Protein AF-A0AAD4V0S3-F1 (afdb_monomer_lite)

Radius of gyration: 13.53 Å; chains: 1; bounding box: 25×20×39 Å

Foldseek 3Di:
DVLVCCVPPNPAEDQWDKDDDQAPVVRVVSVVVVVVVCVVSNYHYDPVFFDWFDQWDAGPNDTDGDPYGTIRTSHD

InterPro domains:
  IPR000477 Reverse transcriptase domain [PF00078] (8-62)
  IPR043128 Reverse transcriptase/Diguanylate cyclase domain [G3DSA:3.30.70.270] (1-68)
  IPR043502 DNA/RNA polymerase superfamily [SSF56672] (5-68)
  IPR053134 RNA-directed DNA polymerase homolog [PTHR24559] (1-60)

Structure (mmCIF, N/CA/C/O backbone):
data_AF-A0AAD4V0S3-F1
#
_entry.id   AF-A0AAD4V0S3-F1
#
loop_
_atom_site.group_PDB
_atom_site.id
_atom_site.type_symbol
_atom_site.label_atom_id
_atom_site.label_alt_id
_atom_site.label_comp_id
_atom_site.label_asym_id
_atom_site.label_entity_id
_atom_site.label_seq_id
_atom_site.pdbx_PDB_ins_code
_atom_site.Cartn_x
_atom_site.Cartn_y
_atom_site.Cartn_z
_atom_site.occupancy
_atom_site.B_iso_or_equiv
_atom_site.auth_seq_id
_atom_site.auth_comp_id
_atom_site.auth_asym_id
_atom_site.auth_atom_id
_atom_site.pdbx_PDB_model_num
ATOM 1 N N . MET A 1 1 ? 0.565 13.469 17.501 1.00 63.47 1 MET A N 1
ATOM 2 C CA . MET A 1 1 ? -0.772 13.781 18.053 1.00 63.47 1 MET A CA 1
ATOM 3 C C . MET A 1 1 ? -1.876 12.887 17.479 1.00 63.47 1 MET A C 1
ATOM 5 O O . MET A 1 1 ? -2.507 12.209 18.266 1.00 63.47 1 MET A O 1
ATOM 9 N N . PHE A 1 2 ? -2.098 12.804 16.156 1.00 74.44 2 PHE A N 1
ATOM 10 C CA . PHE A 1 2 ? -3.185 11.968 15.5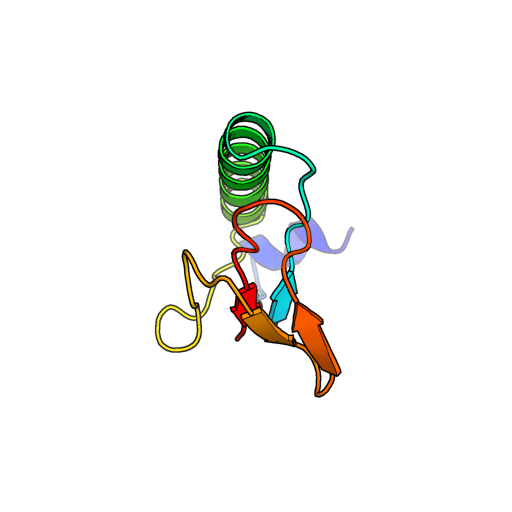90 1.00 74.44 2 PHE A CA 1
ATOM 11 C C . PHE A 1 2 ? -2.938 10.448 15.704 1.00 74.44 2 PHE A C 1
ATOM 13 O O . PHE A 1 2 ? -3.846 9.680 16.002 1.00 74.44 2 PHE A O 1
ATOM 20 N N . ILE A 1 3 ? -1.685 10.017 15.551 1.00 74.25 3 ILE A N 1
ATOM 21 C CA . ILE A 1 3 ? -1.302 8.596 15.517 1.00 74.25 3 ILE A CA 1
ATOM 22 C C . ILE A 1 3 ? -1.559 7.851 16.836 1.00 74.25 3 ILE A C 1
ATOM 24 O O . ILE A 1 3 ? -1.898 6.669 16.818 1.00 74.25 3 ILE A O 1
ATOM 28 N N . GLU A 1 4 ? -1.477 8.534 17.978 1.00 78.06 4 GLU A N 1
ATOM 29 C CA . GLU A 1 4 ? -1.750 7.927 19.289 1.00 78.06 4 GLU A CA 1
ATOM 30 C C . GLU A 1 4 ? -3.206 7.447 19.426 1.00 78.06 4 GLU A C 1
ATOM 32 O O . GLU A 1 4 ? -3.477 6.503 20.170 1.00 78.06 4 GLU A O 1
ATOM 37 N N . TYR A 1 5 ? -4.134 8.043 18.667 1.00 80.81 5 TYR A N 1
ATOM 38 C CA . TYR A 1 5 ? -5.544 7.653 18.643 1.00 80.81 5 TYR A CA 1
ATOM 39 C C . TYR A 1 5 ? -5.825 6.497 17.670 1.00 80.81 5 TYR A C 1
ATOM 41 O O . TYR A 1 5 ? -6.667 5.654 17.981 1.00 80.81 5 TYR A O 1
ATOM 49 N N . ILE A 1 6 ? -5.078 6.391 16.559 1.00 79.38 6 ILE A N 1
ATOM 50 C CA . ILE A 1 6 ? -5.222 5.327 15.533 1.00 79.38 6 ILE A CA 1
ATOM 51 C C . ILE A 1 6 ? -4.960 3.923 16.112 1.00 79.38 6 ILE A C 1
ATOM 53 O O . ILE A 1 6 ? -5.395 2.902 15.600 1.00 79.38 6 ILE A O 1
ATOM 57 N N . SER A 1 7 ? -4.237 3.833 17.225 1.00 71.50 7 SER A N 1
ATOM 58 C CA . SER A 1 7 ? -3.979 2.544 17.873 1.00 71.50 7 SER A CA 1
ATOM 59 C C . SER A 1 7 ? -4.870 2.244 19.074 1.00 71.50 7 SER A C 1
ATOM 61 O O . SER A 1 7 ? -4.819 1.115 19.567 1.00 71.50 7 SER A O 1
ATOM 63 N N . ARG A 1 8 ? -5.623 3.234 19.572 1.00 79.56 8 ARG A N 1
ATOM 64 C CA . ARG A 1 8 ? -6.396 3.140 20.824 1.00 79.56 8 ARG A CA 1
ATOM 65 C C . ARG A 1 8 ? -7.903 3.245 20.617 1.00 79.56 8 ARG A C 1
ATOM 67 O O . ARG A 1 8 ? -8.644 2.648 21.390 1.00 79.56 8 ARG A O 1
ATOM 74 N N . SER A 1 9 ? -8.354 4.028 19.640 1.00 84.75 9 SER A N 1
ATOM 75 C CA . SER A 1 9 ? -9.771 4.405 19.518 1.00 84.75 9 SER A CA 1
ATOM 76 C C . SER A 1 9 ? -10.264 4.561 18.080 1.00 84.75 9 SER A C 1
ATOM 78 O O . SER A 1 9 ? -11.466 4.685 17.880 1.00 84.75 9 SER A O 1
ATOM 80 N N . ILE A 1 10 ? -9.369 4.586 17.091 1.00 84.44 10 ILE A N 1
ATOM 81 C CA . ILE A 1 10 ? -9.716 4.816 15.686 1.00 84.44 10 ILE A CA 1
ATOM 82 C C . ILE A 1 10 ? -9.059 3.728 14.849 1.00 84.44 10 ILE A C 1
ATOM 84 O O . ILE A 1 10 ? -7.848 3.613 14.886 1.00 84.44 10 ILE A O 1
ATOM 88 N N . GLU A 1 11 ? -9.813 2.979 14.054 1.00 85.44 11 GLU A N 1
ATOM 89 C CA . GLU A 1 11 ? -9.226 2.138 13.007 1.00 85.44 11 GLU A CA 1
ATOM 90 C C . GLU A 1 11 ? -9.197 2.913 11.692 1.00 85.44 11 GLU A C 1
ATOM 92 O O . GLU A 1 11 ? -10.192 3.522 11.299 1.00 85.44 11 GLU A O 1
ATOM 97 N N . VAL A 1 12 ? -8.050 2.909 11.013 1.00 87.12 12 VAL A N 1
ATOM 98 C CA . VAL A 1 12 ? -7.876 3.626 9.747 1.00 87.12 12 VAL A CA 1
ATOM 99 C C . VAL A 1 12 ? -7.753 2.622 8.616 1.00 87.12 12 VAL A C 1
ATOM 101 O O . VAL A 1 12 ? -6.815 1.824 8.587 1.00 87.12 12 VAL A O 1
ATOM 104 N N . TYR A 1 13 ? -8.682 2.719 7.670 1.00 85.44 13 TYR A N 1
ATOM 105 C CA . TYR A 1 13 ? -8.650 1.996 6.408 1.00 85.44 13 TYR A CA 1
ATOM 106 C C . TYR A 1 13 ? -8.262 2.974 5.302 1.00 85.44 13 TYR A C 1
ATOM 108 O O . TYR A 1 13 ? -8.853 4.047 5.173 1.00 85.44 13 TYR A O 1
ATOM 116 N N . VAL A 1 14 ? -7.225 2.633 4.545 1.00 84.38 14 VAL A N 1
ATOM 117 C CA . VAL A 1 14 ? -6.749 3.450 3.431 1.00 84.38 14 VAL A CA 1
ATOM 118 C C . VAL A 1 14 ? -7.497 3.023 2.182 1.00 84.38 14 VAL A C 1
ATOM 120 O O . VAL A 1 14 ? -7.335 1.890 1.727 1.00 84.38 14 VAL A O 1
ATOM 123 N N . ASP A 1 15 ? -8.291 3.964 1.672 1.00 79.06 15 ASP A N 1
ATOM 124 C CA . ASP A 1 15 ? -9.168 3.816 0.511 1.00 79.06 15 ASP A CA 1
ATOM 125 C C . ASP A 1 15 ? -8.517 4.275 -0.811 1.00 79.06 15 ASP A C 1
ATOM 127 O O . ASP A 1 15 ? -9.122 4.188 -1.851 1.00 79.06 15 ASP A O 1
ATOM 131 N N . ASP A 1 16 ? -7.293 4.793 -0.848 1.00 78.06 16 ASP A N 1
ATOM 132 C CA . ASP A 1 16 ? -6.582 5.015 -2.117 1.00 78.06 16 ASP A CA 1
ATOM 133 C C . ASP A 1 16 ? -5.133 5.396 -1.806 1.00 78.06 16 ASP A C 1
ATOM 135 O O . ASP A 1 16 ? -4.852 6.367 -1.103 1.00 78.06 16 ASP A O 1
ATOM 139 N N . MET A 1 17 ? -4.185 4.639 -2.343 1.00 82.38 17 MET A N 1
ATOM 140 C CA . MET A 1 17 ? -2.756 4.853 -2.208 1.00 82.38 17 MET A CA 1
ATOM 141 C C . MET A 1 17 ? -2.017 4.533 -3.516 1.00 82.38 17 MET A C 1
ATOM 143 O O . MET A 1 17 ? -2.195 3.497 -4.153 1.00 82.38 17 MET A O 1
ATOM 147 N N . LEU A 1 18 ? -1.145 5.451 -3.927 1.00 82.31 18 LEU A N 1
ATOM 148 C CA . LEU A 1 18 ? -0.333 5.319 -5.132 1.00 82.31 18 LEU A CA 1
ATOM 149 C C . LEU A 1 18 ? 1.145 5.398 -4.762 1.00 82.31 18 LEU A C 1
ATOM 151 O O . LEU A 1 18 ? 1.595 6.404 -4.215 1.00 82.31 18 LEU A O 1
ATOM 155 N N . ILE A 1 19 ? 1.902 4.365 -5.124 1.00 81.19 19 ILE A N 1
ATOM 156 C CA . ILE A 1 19 ? 3.355 4.321 -4.947 1.00 81.19 19 ILE A CA 1
ATOM 157 C C . ILE A 1 19 ? 3.997 4.498 -6.323 1.00 81.19 19 ILE A C 1
ATOM 159 O O . ILE A 1 19 ? 3.623 3.829 -7.283 1.00 81.19 19 ILE A O 1
ATOM 163 N N . LYS A 1 20 ? 4.950 5.426 -6.434 1.00 79.38 20 LYS A N 1
ATOM 164 C CA . LYS A 1 20 ? 5.671 5.716 -7.680 1.00 79.38 20 LYS A CA 1
ATOM 165 C C . LYS A 1 20 ? 7.145 5.373 -7.516 1.00 79.38 20 LYS A C 1
ATOM 167 O O . LYS A 1 20 ? 7.745 5.732 -6.506 1.00 79.38 20 LYS A O 1
ATOM 172 N N . SER A 1 21 ? 7.719 4.748 -8.536 1.00 79.44 21 SER A N 1
ATOM 173 C CA . SER A 1 21 ? 9.140 4.399 -8.599 1.00 79.44 21 SER A CA 1
ATOM 174 C C . SER A 1 21 ? 9.664 4.553 -10.023 1.00 79.44 21 SER A C 1
ATOM 176 O O . SER A 1 21 ? 8.878 4.604 -10.969 1.00 79.44 21 SER A O 1
ATOM 178 N N . LEU A 1 22 ? 10.987 4.673 -10.177 1.00 80.81 22 LEU A N 1
ATOM 179 C CA . LEU A 1 22 ? 11.626 4.773 -11.496 1.00 80.81 22 LEU A CA 1
ATOM 180 C C . LEU A 1 22 ? 12.065 3.404 -12.030 1.00 80.81 22 LEU A C 1
ATOM 182 O O . LEU A 1 22 ? 12.117 3.216 -13.243 1.00 80.81 22 LEU A O 1
ATOM 186 N N . THR A 1 23 ? 12.375 2.461 -11.138 1.00 81.19 23 THR A N 1
ATOM 187 C CA . THR A 1 23 ? 12.758 1.082 -11.469 1.00 81.19 23 THR A CA 1
ATOM 188 C C . THR A 1 23 ? 11.989 0.080 -10.611 1.00 81.19 23 THR A C 1
ATOM 190 O O . THR A 1 23 ? 11.521 0.424 -9.522 1.00 81.19 23 THR A O 1
ATOM 193 N N . THR A 1 24 ? 11.904 -1.171 -11.070 1.00 79.94 24 THR A N 1
ATOM 194 C CA . THR A 1 24 ? 11.264 -2.271 -10.332 1.00 79.94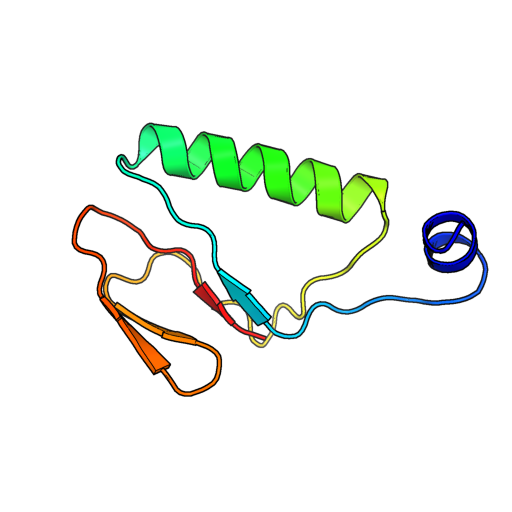 24 THR A CA 1
ATOM 195 C C . THR A 1 24 ? 11.921 -2.512 -8.969 1.00 79.94 24 THR A C 1
ATOM 197 O O . THR A 1 24 ? 11.219 -2.611 -7.968 1.00 79.94 24 THR A O 1
ATOM 200 N N . ASP A 1 25 ? 13.255 -2.502 -8.882 1.00 85.00 25 ASP A N 1
ATOM 201 C CA . ASP A 1 25 ? 13.967 -2.708 -7.609 1.00 85.00 25 ASP A CA 1
A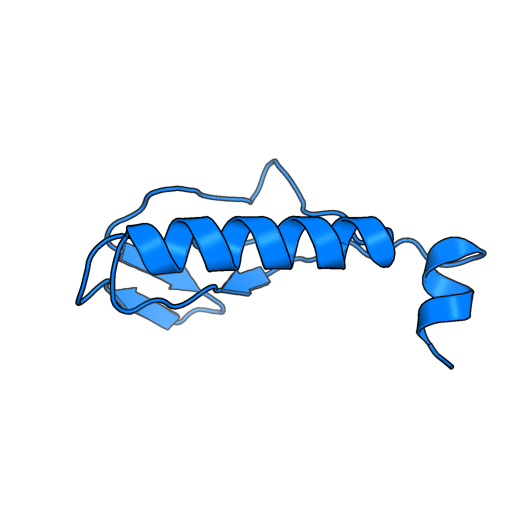TOM 202 C C . ASP A 1 25 ? 13.662 -1.603 -6.588 1.00 85.00 25 ASP A C 1
ATOM 204 O O . ASP A 1 25 ? 13.388 -1.870 -5.417 1.00 85.00 25 ASP A O 1
ATOM 208 N N . GLN A 1 26 ? 13.641 -0.342 -7.039 1.00 85.06 26 GLN A N 1
ATOM 209 C CA . GLN A 1 26 ? 13.204 0.775 -6.199 1.00 85.06 26 GLN A CA 1
ATOM 210 C C . GLN A 1 26 ? 11.746 0.613 -5.778 1.00 85.06 26 GLN A C 1
ATOM 212 O O . GLN A 1 26 ? 11.365 1.013 -4.682 1.00 85.06 26 GLN A O 1
ATOM 217 N N . HIS A 1 27 ? 10.912 0.046 -6.646 1.00 82.19 27 HIS A N 1
ATOM 218 C CA . HIS A 1 27 ? 9.509 -0.177 -6.348 1.00 82.19 27 HIS A CA 1
ATOM 219 C C . HIS A 1 27 ? 9.283 -1.225 -5.271 1.00 82.19 27 HIS A C 1
ATOM 221 O O . HIS A 1 27 ? 8.506 -0.979 -4.350 1.00 82.19 27 HIS A O 1
ATOM 227 N N . ILE A 1 28 ? 10.020 -2.332 -5.327 1.00 84.06 28 ILE A N 1
ATOM 228 C CA . ILE A 1 28 ? 10.011 -3.352 -4.277 1.00 84.06 28 ILE A CA 1
ATOM 229 C C . ILE A 1 28 ? 10.435 -2.731 -2.940 1.00 84.06 28 ILE A C 1
ATOM 231 O O . ILE A 1 28 ? 9.752 -2.924 -1.934 1.00 84.06 28 ILE A O 1
ATOM 235 N N . ASN A 1 29 ? 11.494 -1.915 -2.932 1.00 90.06 29 ASN A N 1
ATOM 236 C CA . ASN A 1 29 ? 11.941 -1.234 -1.715 1.00 90.06 29 ASN A CA 1
ATOM 237 C C . ASN A 1 29 ? 10.882 -0.263 -1.167 1.00 90.06 29 ASN A C 1
ATOM 239 O O . ASN A 1 29 ? 10.550 -0.330 0.015 1.00 90.06 29 ASN A O 1
ATOM 243 N N . HIS A 1 30 ? 10.278 0.573 -2.019 1.00 87.62 30 HIS A N 1
ATOM 244 C CA . HIS A 1 30 ? 9.205 1.479 -1.594 1.00 87.62 30 HIS A CA 1
ATOM 245 C C . HIS A 1 30 ? 7.980 0.722 -1.066 1.00 87.62 30 HIS A C 1
ATOM 247 O O . HIS A 1 30 ? 7.378 1.145 -0.083 1.00 87.62 30 HIS A O 1
ATOM 253 N N . LEU A 1 31 ? 7.603 -0.406 -1.679 1.00 86.69 31 LEU A N 1
ATOM 254 C CA . LEU A 1 31 ? 6.522 -1.247 -1.165 1.00 86.69 31 LEU A CA 1
ATOM 255 C C . LEU A 1 31 ? 6.833 -1.756 0.243 1.00 86.69 31 LEU A C 1
ATOM 257 O O . LEU A 1 31 ? 5.982 -1.655 1.125 1.00 86.69 31 LEU A O 1
ATOM 261 N N . ILE A 1 32 ? 8.044 -2.276 0.463 1.00 90.62 32 ILE A N 1
ATOM 262 C CA . ILE A 1 32 ? 8.481 -2.773 1.774 1.00 90.62 32 ILE A CA 1
ATOM 263 C C . ILE A 1 32 ? 8.394 -1.657 2.821 1.00 90.62 32 ILE A C 1
ATOM 265 O O . ILE A 1 32 ? 7.773 -1.850 3.869 1.00 90.62 32 ILE A O 1
ATOM 269 N N . GLU A 1 33 ? 8.953 -0.483 2.524 1.00 93.31 33 GLU A N 1
ATOM 270 C CA . GLU A 1 33 ? 8.903 0.682 3.414 1.00 93.31 33 GLU A CA 1
ATOM 271 C C . GLU A 1 33 ? 7.461 1.096 3.725 1.00 93.31 33 GLU A C 1
ATOM 273 O O . GLU A 1 33 ? 7.106 1.307 4.889 1.00 93.31 33 GLU A O 1
ATOM 278 N N . MET A 1 34 ? 6.590 1.127 2.714 1.00 89.56 34 MET A N 1
ATOM 279 C CA . MET A 1 34 ? 5.189 1.481 2.915 1.00 89.56 34 MET A CA 1
ATOM 280 C C . MET A 1 34 ? 4.434 0.454 3.760 1.00 89.56 34 MET A C 1
ATOM 282 O O . MET A 1 34 ? 3.668 0.847 4.640 1.00 89.56 34 MET A O 1
ATOM 286 N N . PHE A 1 35 ? 4.661 -0.847 3.570 1.00 88.12 35 PHE A N 1
ATOM 287 C CA . PHE A 1 35 ? 4.048 -1.871 4.422 1.00 88.12 35 PHE A CA 1
ATOM 288 C C . PHE A 1 35 ? 4.542 -1.801 5.872 1.00 88.12 35 PHE A C 1
ATOM 290 O O . PHE A 1 35 ? 3.758 -2.052 6.794 1.00 88.12 35 PHE A O 1
ATOM 297 N N . ILE A 1 36 ? 5.807 -1.428 6.095 1.00 93.56 36 ILE A N 1
ATOM 298 C CA . ILE A 1 36 ? 6.344 -1.176 7.440 1.00 93.56 36 ILE A CA 1
ATOM 299 C C . ILE A 1 36 ? 5.617 0.009 8.082 1.00 93.56 36 ILE A C 1
ATOM 301 O O . ILE A 1 36 ? 5.153 -0.115 9.215 1.00 93.56 36 ILE A O 1
ATOM 305 N N . ILE A 1 37 ? 5.447 1.115 7.352 1.00 90.94 37 ILE A N 1
ATOM 306 C CA . ILE A 1 37 ? 4.743 2.316 7.827 1.00 90.94 37 ILE A CA 1
ATOM 307 C C . ILE A 1 37 ? 3.279 2.008 8.162 1.00 90.94 37 ILE A C 1
ATOM 309 O O . ILE A 1 37 ? 2.810 2.351 9.250 1.00 90.94 37 ILE A O 1
ATOM 313 N N . LEU A 1 38 ? 2.562 1.326 7.263 1.00 89.12 38 LEU A N 1
ATOM 314 C CA . LEU A 1 38 ? 1.168 0.933 7.487 1.00 89.12 38 LEU A CA 1
ATOM 315 C C . LEU A 1 38 ? 1.036 0.093 8.762 1.00 89.12 38 LEU A C 1
ATOM 317 O O . LEU A 1 38 ? 0.189 0.373 9.611 1.00 89.12 38 LEU A O 1
ATOM 321 N N . ARG A 1 39 ? 1.934 -0.882 8.950 1.00 89.50 39 ARG A N 1
ATOM 322 C CA . ARG A 1 39 ? 1.958 -1.733 10.145 1.00 89.50 39 ARG A CA 1
ATOM 323 C C . ARG A 1 39 ? 2.298 -0.951 11.411 1.00 89.50 39 ARG A C 1
ATOM 325 O O . ARG A 1 39 ? 1.626 -1.131 12.425 1.00 89.50 39 ARG A O 1
ATOM 332 N N . GLN A 1 40 ? 3.309 -0.084 11.356 1.00 89.50 40 GLN A N 1
ATOM 333 C CA . GLN A 1 40 ? 3.730 0.759 12.477 1.00 89.50 40 GLN A CA 1
ATOM 334 C C . GLN A 1 40 ? 2.572 1.617 12.993 1.00 89.50 40 GLN A C 1
ATOM 336 O O . GLN A 1 40 ? 2.425 1.799 14.201 1.00 89.50 40 GLN A O 1
ATOM 341 N N . TYR A 1 41 ? 1.730 2.106 12.084 1.00 87.62 41 TYR A N 1
ATOM 342 C CA . TYR A 1 41 ? 0.602 2.965 12.419 1.00 87.62 41 TYR A CA 1
ATOM 343 C C . TYR A 1 41 ? -0.743 2.244 12.488 1.00 87.62 41 TYR A C 1
ATOM 345 O O . TYR A 1 41 ? -1.765 2.912 12.611 1.00 87.62 41 TYR A O 1
ATOM 353 N N . LYS A 1 42 ? -0.752 0.903 12.452 1.00 87.75 42 LYS A N 1
ATOM 354 C CA . LYS A 1 42 ? -1.965 0.063 12.451 1.00 87.75 42 LYS A CA 1
ATOM 355 C C . LYS A 1 42 ? -3.004 0.497 11.407 1.00 87.75 42 LYS A C 1
ATOM 357 O O . LYS A 1 42 ? -4.207 0.360 11.620 1.00 87.75 42 LYS A O 1
ATOM 362 N N . MET A 1 43 ? -2.530 1.023 10.282 1.00 89.31 43 MET A N 1
ATOM 363 C CA . MET A 1 43 ? -3.364 1.359 9.138 1.00 89.31 43 MET A CA 1
ATOM 364 C C . MET A 1 43 ? -3.575 0.106 8.299 1.00 89.31 43 MET A C 1
ATOM 366 O O . MET A 1 43 ? -2.637 -0.651 8.038 1.00 89.31 43 MET A O 1
ATOM 370 N N . GLN A 1 44 ? -4.812 -0.105 7.876 1.00 86.44 44 GLN A N 1
ATOM 371 C CA . GLN A 1 44 ? -5.204 -1.268 7.100 1.00 86.44 44 GLN A CA 1
ATOM 372 C C . GLN A 1 44 ? -5.497 -0.857 5.663 1.00 86.44 44 GLN A C 1
ATOM 374 O O . GLN A 1 44 ? -6.089 0.186 5.403 1.00 86.44 44 GLN A O 1
ATOM 379 N N . LEU A 1 45 ? -5.080 -1.690 4.719 1.00 85.88 45 LEU A N 1
ATOM 380 C CA . LEU A 1 45 ? -5.520 -1.580 3.335 1.00 85.88 45 LEU A CA 1
ATOM 381 C C . LEU A 1 45 ? -6.793 -2.401 3.162 1.00 85.88 45 LEU A C 1
ATOM 383 O O . LEU A 1 45 ? -6.912 -3.459 3.776 1.00 85.88 45 LEU A O 1
ATOM 387 N N . ASN A 1 46 ? -7.713 -1.959 2.307 1.00 81.25 46 ASN A N 1
ATOM 388 C CA . ASN A 1 46 ? -8.869 -2.767 1.932 1.00 81.25 46 ASN A CA 1
ATOM 389 C C . ASN A 1 46 ? -8.469 -3.809 0.867 1.00 81.25 46 ASN A C 1
ATOM 391 O O . ASN A 1 46 ? -8.320 -3.442 -0.305 1.00 81.25 46 ASN A O 1
ATOM 395 N N . PRO A 1 47 ? -8.326 -5.108 1.204 1.00 76.06 47 PRO A N 1
ATOM 396 C CA . PRO A 1 47 ? -7.773 -6.091 0.271 1.00 76.06 47 PRO A CA 1
ATOM 397 C C . PRO A 1 47 ? -8.653 -6.299 -0.963 1.00 76.06 47 PRO A C 1
ATOM 399 O O . PRO A 1 47 ? -8.139 -6.605 -2.031 1.00 76.06 47 PRO A O 1
ATOM 402 N N . ALA A 1 48 ? -9.970 -6.098 -0.831 1.00 77.62 48 ALA A N 1
ATOM 403 C CA . ALA A 1 48 ? -10.921 -6.259 -1.929 1.00 77.62 48 ALA A CA 1
ATOM 404 C C . ALA A 1 48 ? -10.768 -5.188 -3.018 1.00 77.62 48 ALA A C 1
ATOM 406 O O . ALA A 1 48 ? -11.265 -5.366 -4.129 1.00 77.62 48 ALA A O 1
ATOM 407 N N . LYS A 1 49 ? -10.112 -4.071 -2.696 1.00 75.56 49 LYS A N 1
ATOM 408 C CA . LYS A 1 49 ? -9.952 -2.946 -3.611 1.00 75.56 49 LYS A CA 1
ATOM 409 C C . LYS A 1 49 ? -8.492 -2.719 -4.037 1.00 75.56 49 LYS A C 1
ATOM 411 O O . LYS A 1 49 ? -8.269 -2.107 -5.079 1.00 75.56 49 LYS A O 1
ATOM 416 N N . CYS A 1 50 ? -7.528 -3.288 -3.304 1.00 76.12 50 CYS A N 1
ATOM 417 C CA . CYS A 1 50 ? -6.104 -3.231 -3.634 1.00 76.12 50 CYS A CA 1
ATOM 418 C C . CYS A 1 50 ? -5.793 -3.958 -4.944 1.00 76.12 50 CYS A C 1
ATOM 420 O O . CYS A 1 50 ? -6.142 -5.126 -5.113 1.00 76.12 50 CYS A O 1
ATOM 422 N N . VAL A 1 51 ? -5.056 -3.303 -5.840 1.00 71.69 51 VAL A N 1
ATOM 423 C CA . VAL A 1 51 ? -4.596 -3.909 -7.091 1.00 71.69 51 VAL A CA 1
ATOM 424 C C . VAL A 1 51 ? -3.079 -3.849 -7.146 1.00 71.69 51 VAL A C 1
ATOM 426 O O . VAL A 1 51 ? -2.464 -2.824 -6.872 1.00 71.69 51 VAL A O 1
ATOM 429 N N . PHE A 1 52 ? -2.448 -4.956 -7.524 1.00 72.50 52 PHE A N 1
ATOM 430 C CA . PHE A 1 52 ? -1.001 -5.018 -7.591 1.00 72.50 52 PHE A CA 1
ATOM 431 C C . PHE A 1 52 ? -0.513 -5.435 -8.985 1.00 72.50 52 PHE A C 1
ATOM 433 O O . PHE A 1 52 ? -1.097 -6.317 -9.602 1.00 72.50 52 PHE A O 1
ATOM 440 N N . GLY A 1 53 ? 0.547 -4.792 -9.486 1.00 69.31 53 GLY A N 1
ATOM 441 C CA . GLY A 1 53 ? 1.334 -5.255 -10.634 1.00 69.31 53 GLY A CA 1
ATOM 442 C C . GLY A 1 53 ? 0.784 -4.798 -11.975 1.00 69.31 53 GLY A C 1
ATOM 443 O O . GLY A 1 53 ? 0.923 -5.501 -12.968 1.00 69.31 53 GLY A O 1
ATOM 444 N N . VAL A 1 54 ? 0.107 -3.647 -12.012 1.00 70.38 54 VAL A N 1
ATOM 445 C CA . VAL A 1 54 ? -0.572 -3.163 -13.218 1.00 70.38 54 VAL A CA 1
ATOM 446 C C . VAL A 1 54 ? 0.273 -2.151 -13.990 1.00 70.38 54 VAL A C 1
ATOM 448 O O . VAL A 1 54 ? 0.875 -1.239 -13.426 1.00 70.38 54 VAL A O 1
ATOM 451 N N . GLU A 1 55 ? 0.272 -2.273 -15.318 1.00 67.94 55 GLU A N 1
ATOM 452 C CA . GLU A 1 55 ? 0.941 -1.322 -16.222 1.00 67.94 55 GLU A CA 1
ATOM 453 C C . GLU A 1 55 ? 0.203 0.025 -16.312 1.00 67.94 55 GLU A C 1
ATOM 455 O O . GLU A 1 55 ? 0.784 1.075 -16.604 1.00 67.94 55 GLU A O 1
ATOM 460 N N . SER A 1 56 ? -1.110 0.018 -16.070 1.00 72.75 56 SER A N 1
ATOM 461 C CA . SER A 1 56 ? -1.931 1.222 -15.981 1.00 72.75 56 SER A CA 1
ATOM 462 C C . SER A 1 56 ? -3.183 0.969 -15.148 1.00 72.75 56 SER A C 1
ATOM 464 O O . SER A 1 56 ? -3.675 -0.155 -15.079 1.00 72.75 56 SER A O 1
ATOM 466 N N . GLY A 1 57 ? -3.738 2.022 -14.555 1.00 75.25 57 GLY A N 1
ATOM 467 C CA . GLY A 1 57 ? -5.003 1.933 -13.831 1.00 75.25 57 GLY A CA 1
ATOM 468 C C . GLY A 1 57 ? -5.586 3.298 -13.482 1.00 75.25 57 GLY A C 1
ATOM 469 O O . GLY A 1 57 ? -5.080 4.336 -13.913 1.00 75.25 57 GLY A O 1
ATOM 470 N N . LYS A 1 58 ? -6.706 3.296 -12.755 1.00 78.38 58 LYS A N 1
ATOM 471 C CA . LYS A 1 58 ? -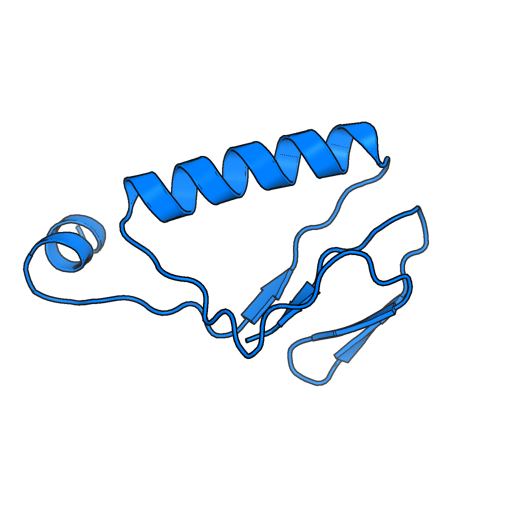7.443 4.503 -12.354 1.00 78.38 58 LYS A CA 1
ATOM 472 C C . LYS A 1 58 ? -7.187 4.785 -10.870 1.00 78.38 58 LYS A C 1
ATOM 474 O O . LYS A 1 58 ? -7.445 3.908 -10.054 1.00 78.38 58 LYS A O 1
ATOM 479 N N . PHE A 1 59 ? -6.733 5.993 -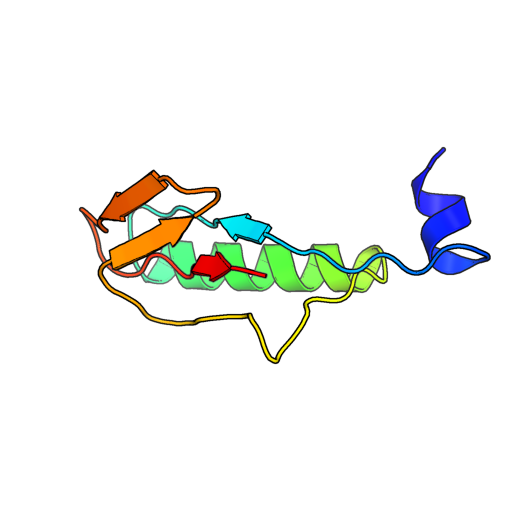10.547 1.00 78.44 59 PHE A N 1
ATOM 480 C CA . PHE A 1 59 ? -6.478 6.488 -9.189 1.00 78.44 59 PHE A CA 1
ATOM 481 C C . PHE A 1 59 ? -7.213 7.806 -8.969 1.00 78.44 59 PHE A C 1
ATOM 483 O O . PHE A 1 59 ? -6.993 8.722 -9.761 1.00 78.44 59 PHE A O 1
ATOM 490 N N . LEU A 1 60 ? -8.064 7.914 -7.939 1.00 81.81 60 LEU A N 1
ATOM 491 C CA . LEU A 1 60 ? -8.858 9.127 -7.662 1.00 81.81 60 LEU A CA 1
ATOM 492 C C . LEU A 1 60 ? -9.481 9.740 -8.928 1.00 81.81 60 LEU A C 1
ATOM 494 O O . LEU A 1 60 ? -9.394 10.932 -9.180 1.00 81.81 60 LEU A O 1
ATOM 498 N N . GLU A 1 61 ? -10.049 8.889 -9.778 1.00 82.19 61 GLU A N 1
ATOM 499 C CA . GLU A 1 61 ? -10.631 9.259 -11.073 1.00 82.19 61 GLU A CA 1
ATOM 500 C C . GLU A 1 61 ? -9.678 9.578 -12.232 1.00 82.19 61 GLU A C 1
ATOM 502 O O . GLU A 1 61 ? -10.106 9.581 -13.388 1.00 82.19 61 GLU A O 1
ATOM 507 N N . PHE A 1 62 ? -8.378 9.689 -11.975 1.00 78.31 62 PHE A N 1
ATOM 508 C CA . PHE A 1 62 ? -7.357 9.940 -12.986 1.00 78.31 62 PHE A CA 1
ATOM 509 C C . PHE A 1 62 ? -6.749 8.650 -13.533 1.00 78.31 62 PHE A C 1
ATOM 511 O O . PHE A 1 62 ? -6.513 7.677 -12.815 1.00 78.31 62 PHE A O 1
ATOM 518 N N . ARG A 1 63 ? -6.446 8.640 -14.833 1.00 81.19 63 ARG A N 1
ATOM 519 C CA . ARG A 1 63 ? -5.735 7.524 -15.464 1.00 81.19 63 ARG A CA 1
ATOM 520 C C . ARG A 1 63 ? -4.235 7.664 -15.221 1.00 81.19 63 ARG A C 1
ATOM 522 O O . ARG A 1 63 ? -3.614 8.611 -15.697 1.00 81.19 63 ARG A O 1
ATOM 529 N N . VAL A 1 64 ? -3.651 6.685 -14.543 1.00 75.06 64 VAL A N 1
ATOM 530 C CA . VAL A 1 64 ? -2.208 6.567 -14.327 1.00 75.06 64 VAL A CA 1
ATOM 531 C C . VAL A 1 64 ? -1.660 5.546 -15.321 1.00 75.06 64 VAL A C 1
ATOM 533 O O . VAL A 1 64 ? -2.189 4.441 -15.446 1.00 75.06 64 VAL A O 1
ATOM 536 N N . LYS A 1 65 ? -0.618 5.926 -16.066 1.00 70.50 65 LYS A N 1
ATOM 537 C CA . LYS A 1 65 ? 0.130 5.031 -16.958 1.00 70.50 65 LYS A CA 1
ATOM 538 C C . LYS A 1 65 ? 1.555 4.896 -16.432 1.00 70.50 65 LYS A C 1
ATOM 540 O O . LYS A 1 65 ? 2.208 5.917 -16.210 1.00 70.50 65 LYS A O 1
ATOM 545 N N . GLY A 1 66 ? 2.027 3.665 -16.260 1.00 62.16 66 GLY A N 1
ATOM 546 C CA . GLY A 1 66 ? 3.428 3.392 -15.969 1.00 62.16 66 GLY A CA 1
ATOM 5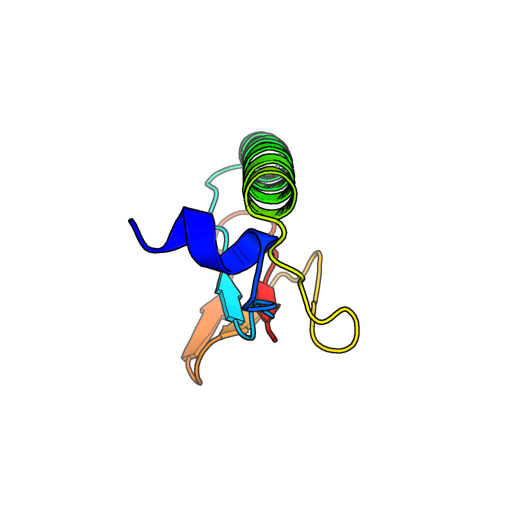47 C C . GLY A 1 66 ? 4.273 3.772 -17.181 1.00 62.16 66 GLY A C 1
ATOM 548 O O . GLY A 1 66 ? 4.120 3.192 -18.251 1.00 62.16 66 GLY A O 1
ATOM 549 N N . LYS A 1 67 ? 5.125 4.793 -17.052 1.00 54.16 67 LYS A N 1
ATOM 550 C CA . LYS A 1 67 ? 6.171 5.076 -18.054 1.00 54.16 67 LYS A CA 1
ATOM 551 C C . LYS A 1 67 ? 7.492 4.359 -17.752 1.00 54.16 67 LYS A C 1
ATOM 553 O O . LYS A 1 67 ? 8.371 4.354 -18.600 1.00 54.16 67 LYS A O 1
ATOM 558 N N . ALA A 1 68 ? 7.611 3.726 -16.594 1.00 39.56 68 ALA A N 1
ATOM 559 C CA . ALA A 1 68 ? 8.643 2.754 -16.270 1.00 39.56 68 ALA A CA 1
ATOM 560 C C . ALA A 1 68 ? 8.003 1.755 -15.301 1.00 39.56 68 ALA A C 1
ATOM 562 O O . ALA A 1 68 ? 7.079 2.129 -14.580 1.00 39.56 68 ALA A O 1
ATOM 563 N N . LEU A 1 69 ? 8.395 0.491 -15.407 1.00 43.31 69 LEU A N 1
ATOM 564 C CA . LEU A 1 69 ? 7.637 -0.667 -14.952 1.00 43.31 69 LEU A CA 1
ATOM 565 C C . LEU A 1 69 ? 7.086 -0.562 -13.522 1.00 43.31 69 LEU A C 1
ATOM 567 O O . LEU A 1 69 ? 7.786 -0.161 -12.599 1.00 43.31 69 LEU A O 1
ATOM 571 N N . GLU A 1 70 ? 5.842 -1.039 -13.416 1.00 44.72 70 GLU A N 1
ATOM 572 C CA . GLU A 1 70 ? 5.066 -1.313 -12.207 1.00 44.72 70 GLU A CA 1
ATOM 573 C C . GLU A 1 70 ? 4.676 -0.064 -11.411 1.00 44.72 70 GLU A C 1
ATOM 575 O O . GLU A 1 70 ? 5.446 0.513 -10.656 1.00 44.72 70 GLU A O 1
ATOM 580 N N . ALA A 1 71 ? 3.425 0.360 -11.591 1.00 41.00 71 ALA A N 1
ATOM 581 C CA . ALA A 1 71 ? 2.733 1.194 -10.625 1.00 41.00 71 ALA A CA 1
ATOM 582 C C . ALA A 1 71 ? 1.786 0.271 -9.851 1.00 41.00 71 ALA A C 1
ATOM 584 O O . ALA A 1 71 ? 0.721 -0.096 -10.351 1.00 41.00 71 ALA A O 1
ATOM 585 N N . TYR A 1 72 ? 2.160 -0.126 -8.634 1.00 45.91 72 TYR A N 1
ATOM 586 C CA . TYR A 1 72 ? 1.223 -0.755 -7.705 1.00 45.91 72 TYR A CA 1
ATOM 587 C C . TYR A 1 72 ? 0.218 0.319 -7.248 1.00 45.91 72 TYR A C 1
ATOM 589 O O . TYR A 1 72 ? 0.485 1.151 -6.378 1.00 45.91 72 TYR A O 1
ATOM 597 N N . LEU A 1 73 ? -0.935 0.340 -7.918 1.00 45.34 73 LEU A N 1
ATOM 598 C CA . LEU A 1 73 ? -2.113 1.087 -7.504 1.00 45.34 73 LEU A CA 1
ATOM 599 C C . LEU A 1 73 ? -2.773 0.333 -6.363 1.00 45.34 73 LEU A C 1
ATOM 601 O O . LEU A 1 73 ? -3.658 -0.489 -6.592 1.00 45.34 73 LEU A O 1
ATOM 605 N N . VAL A 1 74 ? -2.427 0.681 -5.131 1.00 41.50 74 VAL A N 1
ATOM 606 C CA . VAL A 1 74 ? -3.295 0.367 -3.999 1.00 41.50 74 VAL A CA 1
ATOM 607 C C . VAL A 1 74 ? -4.519 1.272 -4.123 1.00 41.50 74 VAL A C 1
ATOM 609 O O . VAL A 1 74 ? -4.705 2.210 -3.365 1.00 41.50 74 VAL A O 1
ATOM 612 N N . LYS A 1 75 ? -5.342 1.049 -5.148 1.00 37.38 75 LYS A N 1
ATOM 613 C CA . LYS A 1 75 ? -6.668 1.626 -5.177 1.00 37.38 75 LYS A CA 1
ATOM 614 C C . LYS A 1 75 ? -7.365 1.104 -3.936 1.00 37.38 75 LYS A C 1
ATOM 616 O O . LYS A 1 75 ? -7.179 -0.065 -3.584 1.00 37.38 75 LYS A O 1
ATOM 621 N N . ALA A 1 76 ? -8.135 1.933 -3.272 1.00 40.75 76 ALA A N 1
ATOM 622 C CA . ALA A 1 76 ? -9.128 1.368 -2.398 1.00 40.75 76 ALA A CA 1
ATOM 623 C C . ALA A 1 76 ? -10.487 2.045 -2.567 1.00 40.75 76 ALA A C 1
ATOM 625 O O . ALA A 1 76 ? -10.911 2.234 -3.732 1.00 40.75 76 ALA A O 1
#

Secondary structure (DSSP, 8-state):
--HHHHTTT--EEESEEE---SSHHHHHHHHHHHHHHHHHTTEEE-TTT---SBSEEEETTEEEE-SSS-B-EEE-

Sequence (76 aa):
MFIEYISRSIEVYVDDMLIKSLTTDQHINHLIEMFIILRQYKMQLNPAKCVFGVESGKFLEFRVKGKALEAYLVKA

Organism: Prunus dulcis (NCBI:txid3755)

pLDDT: mean 76.01, std 14.35, range [37.38, 93.56]